Protein AF-A0A7M2QXF2-F1 (afdb_monomer_lite)

pLDDT: mean 88.02, std 16.5, range [34.94, 98.62]

Radius of gyration: 18.9 Å; chains: 1; bounding box: 34×29×78 Å

Foldseek 3Di:
DDDDPPPPPPPPQDWDKFKWFKAWDDKDKDDDDVQKIKMWTWIFTGDRFTFIKTKIKIKGWPAADPVDRLQTKIKIWTKIWTPGPPPPPDHIFIWTKIWIRHNSWIKIWTDGPFWIKIWTDDPNTIMIMITGGDD

Structure (mmCIF, N/CA/C/O backbone):
data_AF-A0A7M2QXF2-F1
#
_entry.id   AF-A0A7M2QXF2-F1
#
loop_
_atom_site.group_PDB
_atom_site.id
_atom_site.type_symbol
_atom_site.label_atom_id
_at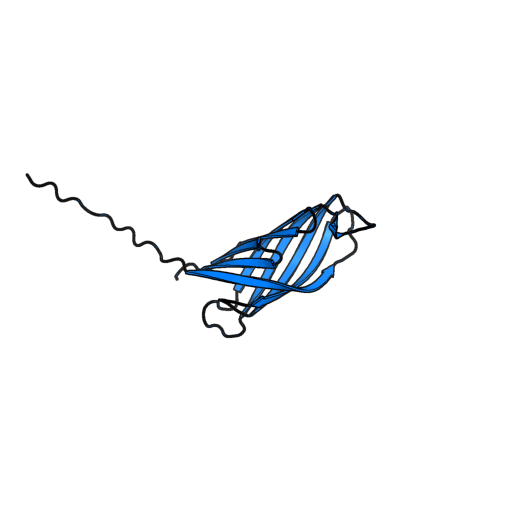om_site.label_alt_id
_atom_site.label_comp_id
_atom_site.label_asym_id
_atom_site.label_entity_id
_atom_site.label_seq_id
_atom_site.pdbx_PDB_ins_code
_atom_site.Cartn_x
_atom_site.Cartn_y
_atom_site.Cartn_z
_atom_site.occupancy
_atom_site.B_iso_or_equiv
_atom_site.auth_seq_id
_atom_site.auth_comp_id
_atom_site.auth_asym_id
_atom_site.auth_atom_id
_atom_site.pdbx_PDB_model_num
ATOM 1 N N . MET A 1 1 ? 14.258 2.719 59.618 1.00 39.69 1 MET A N 1
ATOM 2 C CA . MET A 1 1 ? 14.342 3.538 58.393 1.00 39.69 1 MET A CA 1
ATOM 3 C C . MET A 1 1 ? 13.823 2.675 57.256 1.00 39.69 1 MET A C 1
ATOM 5 O O . MET A 1 1 ? 14.534 1.790 56.808 1.00 39.69 1 MET A O 1
ATOM 9 N N . VAL A 1 2 ? 12.540 2.811 56.924 1.00 35.19 2 VAL A N 1
ATOM 10 C CA . VAL A 1 2 ? 11.896 2.021 55.864 1.00 35.19 2 VAL A CA 1
ATOM 11 C C . VAL A 1 2 ? 12.030 2.833 54.583 1.00 35.19 2 VAL A C 1
ATOM 13 O O . VAL A 1 2 ? 11.535 3.957 54.531 1.00 35.19 2 VAL A O 1
ATOM 16 N N . LEU A 1 3 ? 12.759 2.310 53.596 1.00 34.94 3 LEU A N 1
ATOM 17 C CA . LEU A 1 3 ? 12.773 2.888 52.256 1.00 34.94 3 LEU A CA 1
ATOM 18 C C . LEU A 1 3 ? 11.418 2.601 51.609 1.00 34.94 3 LEU A C 1
ATOM 20 O O . LEU A 1 3 ? 11.107 1.458 51.280 1.00 34.94 3 LEU A O 1
ATOM 24 N N . THR A 1 4 ? 10.616 3.643 51.434 1.00 37.91 4 THR A N 1
ATOM 25 C CA . THR A 1 4 ? 9.433 3.601 50.580 1.00 37.91 4 THR A CA 1
ATOM 26 C C . THR A 1 4 ? 9.908 3.542 49.131 1.00 37.91 4 THR A C 1
ATOM 28 O O . THR A 1 4 ? 10.521 4.488 48.636 1.00 37.91 4 THR A O 1
ATOM 31 N N . LEU A 1 5 ? 9.657 2.420 48.459 1.00 38.12 5 LEU A N 1
ATOM 32 C CA . LEU A 1 5 ? 9.869 2.277 47.023 1.00 38.12 5 LEU A CA 1
ATOM 33 C C . LEU A 1 5 ? 8.790 3.117 46.318 1.00 38.12 5 LEU A C 1
ATOM 35 O O . LEU A 1 5 ? 7.618 2.745 46.313 1.00 38.12 5 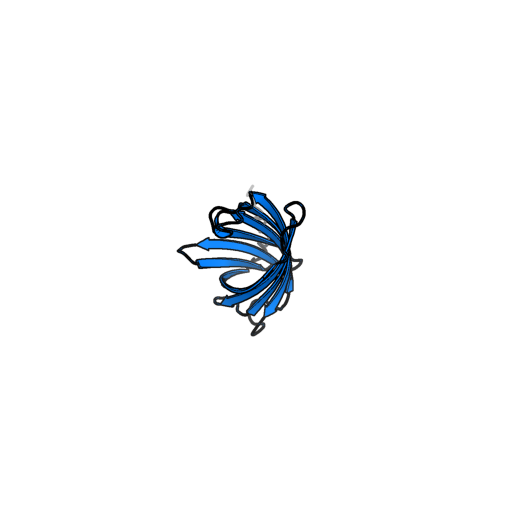LEU A O 1
ATOM 39 N N . GLN A 1 6 ? 9.156 4.280 45.778 1.00 44.31 6 GLN A N 1
ATOM 40 C CA . GLN A 1 6 ? 8.283 5.023 44.870 1.00 44.31 6 GLN A CA 1
ATOM 41 C C . GLN A 1 6 ? 8.227 4.259 43.547 1.00 44.31 6 GLN A C 1
ATOM 43 O O . GLN A 1 6 ? 9.160 4.306 42.747 1.00 44.31 6 GLN A O 1
ATOM 48 N N . ILE A 1 7 ? 7.140 3.520 43.336 1.00 44.75 7 ILE A N 1
ATOM 49 C CA . ILE A 1 7 ? 6.810 2.953 42.032 1.00 44.75 7 ILE A CA 1
ATOM 50 C C . ILE A 1 7 ? 6.353 4.128 41.160 1.00 44.75 7 ILE A C 1
ATOM 52 O O . ILE A 1 7 ? 5.232 4.611 41.290 1.00 44.75 7 ILE A O 1
ATOM 56 N N . LEU A 1 8 ? 7.248 4.624 40.305 1.00 42.62 8 LEU A N 1
ATOM 57 C CA . LEU A 1 8 ? 6.885 5.446 39.154 1.00 42.62 8 LEU A CA 1
ATOM 58 C C . LEU A 1 8 ? 6.180 4.536 38.142 1.00 42.62 8 LEU A C 1
ATOM 60 O O . LEU A 1 8 ? 6.836 3.899 37.321 1.00 42.62 8 LEU A O 1
ATOM 64 N N . THR A 1 9 ? 4.853 4.454 38.193 1.00 41.75 9 THR A N 1
ATOM 65 C CA . THR A 1 9 ? 4.086 3.974 37.042 1.00 41.75 9 THR A CA 1
ATOM 66 C C . THR A 1 9 ? 4.058 5.104 36.021 1.00 41.75 9 THR A C 1
ATOM 68 O O . THR A 1 9 ? 3.291 6.056 36.156 1.00 41.75 9 THR A O 1
ATOM 71 N N . LYS A 1 10 ? 4.935 5.027 35.016 1.00 46.16 10 LYS A N 1
ATOM 72 C CA . LYS A 1 10 ? 4.632 5.625 33.715 1.00 46.16 10 LYS A CA 1
ATOM 73 C C . LYS A 1 10 ? 3.303 5.004 33.288 1.00 46.16 10 LYS A C 1
ATOM 75 O O . LYS A 1 10 ? 3.207 3.783 33.237 1.00 46.16 10 LYS A O 1
ATOM 80 N N . GLU A 1 11 ? 2.280 5.821 33.096 1.00 47.56 11 GLU A N 1
ATOM 81 C CA . GLU A 1 11 ? 1.078 5.388 32.394 1.00 47.56 11 GLU A CA 1
ATOM 82 C C . GLU A 1 11 ? 1.539 4.951 31.000 1.00 47.56 11 GLU A C 1
ATOM 84 O O . GLU A 1 11 ? 1.948 5.780 30.188 1.00 47.56 11 GLU A O 1
ATOM 89 N N . ASP A 1 12 ? 1.601 3.640 30.768 1.00 48.81 12 ASP A N 1
ATOM 90 C CA . ASP A 1 12 ? 1.749 3.102 29.424 1.00 48.81 12 ASP A CA 1
ATOM 91 C C . ASP A 1 12 ? 0.513 3.566 28.645 1.00 48.81 12 ASP A C 1
ATOM 93 O O . ASP A 1 12 ? -0.608 3.127 28.918 1.00 48.81 12 ASP A O 1
ATOM 97 N N . GLU A 1 13 ? 0.698 4.507 27.718 1.00 54.53 13 GLU A N 1
ATOM 98 C CA . GLU A 1 13 ? -0.305 4.826 26.705 1.00 54.53 13 GLU A CA 1
ATOM 99 C C . GLU A 1 13 ? -0.666 3.510 26.004 1.00 54.53 13 GLU A C 1
ATOM 101 O O . GLU A 1 13 ? 0.132 2.963 25.247 1.00 54.53 13 GLU A O 1
ATOM 106 N N . LEU A 1 14 ? -1.840 2.955 26.314 1.00 56.75 14 LEU A N 1
ATOM 107 C CA . LEU A 1 14 ? -2.319 1.688 25.760 1.00 56.75 14 LEU A CA 1
ATOM 108 C C . LEU A 1 14 ? -2.468 1.800 24.236 1.00 56.75 14 LEU A C 1
ATOM 110 O O . LEU A 1 14 ? -3.522 2.192 23.748 1.00 56.75 14 LEU A O 1
ATOM 114 N N . THR A 1 15 ? -1.444 1.458 23.462 1.00 71.69 15 THR A N 1
ATOM 115 C CA . THR A 1 15 ? -1.563 1.402 22.004 1.00 71.69 15 THR A CA 1
ATOM 116 C C . THR A 1 15 ? -2.437 0.216 21.608 1.00 71.69 15 THR A C 1
ATOM 118 O O . THR A 1 15 ? -2.204 -0.927 22.006 1.00 71.69 15 THR A O 1
ATOM 121 N N . MET A 1 16 ? -3.486 0.484 20.830 1.00 86.94 16 MET A N 1
ATOM 122 C CA . MET A 1 16 ? -4.303 -0.571 20.235 1.00 86.94 16 MET A CA 1
ATOM 123 C C . MET A 1 16 ? -3.631 -1.017 18.939 1.00 86.94 16 MET A C 1
ATOM 125 O O . MET A 1 16 ? -3.444 -0.204 18.033 1.00 86.94 16 MET A O 1
ATOM 129 N N . VAL A 1 17 ? -3.275 -2.298 18.863 1.00 92.25 17 VAL A N 1
ATOM 130 C CA . VAL A 1 17 ? -2.714 -2.924 17.661 1.00 92.25 17 VAL A CA 1
ATOM 131 C C . VAL A 1 17 ? -3.825 -3.694 16.964 1.00 92.25 17 VAL A C 1
ATOM 133 O O . VAL A 1 17 ? -4.432 -4.566 17.580 1.00 92.25 17 VAL A O 1
ATOM 136 N N . LEU A 1 18 ? -4.091 -3.354 15.705 1.00 94.38 18 LEU A N 1
ATOM 137 C CA . LEU A 1 18 ? -5.130 -3.968 14.881 1.00 94.38 18 LEU A CA 1
ATOM 138 C C . LEU A 1 18 ? -4.504 -4.633 13.660 1.00 94.38 18 LEU A C 1
ATOM 140 O O . LEU A 1 18 ? -3.673 -4.014 12.999 1.00 94.38 18 LEU A O 1
ATOM 144 N N . LYS A 1 19 ? -4.915 -5.860 13.345 1.00 95.81 19 LYS A N 1
ATOM 145 C CA . LYS A 1 19 ? -4.417 -6.685 12.238 1.00 95.81 19 LYS A CA 1
ATOM 146 C C . LYS A 1 19 ? -5.543 -6.999 11.256 1.00 95.81 19 LYS A C 1
ATOM 148 O O . LYS A 1 19 ? -6.655 -7.352 11.651 1.00 95.81 19 LYS A O 1
ATOM 153 N N . SER A 1 20 ? -5.288 -6.870 9.961 1.00 96.88 20 SER A N 1
ATOM 154 C CA . SER A 1 20 ? -6.265 -7.184 8.910 1.00 96.88 20 SER A CA 1
ATOM 155 C C . SER A 1 20 ? -5.577 -7.659 7.633 1.00 96.88 20 SER A C 1
ATOM 157 O O . SER A 1 20 ? -4.383 -7.427 7.436 1.00 96.88 20 SER A O 1
ATOM 159 N N . ASP A 1 21 ? -6.325 -8.347 6.779 1.00 97.62 21 ASP A N 1
ATOM 160 C CA . ASP A 1 21 ? -5.870 -8.749 5.451 1.00 97.62 21 ASP A CA 1
ATOM 161 C C . ASP A 1 21 ? -5.900 -7.521 4.524 1.00 97.62 21 ASP A C 1
ATOM 163 O O . ASP A 1 21 ? -6.854 -6.746 4.564 1.00 97.62 21 ASP A O 1
ATOM 167 N N . LEU A 1 22 ? -4.871 -7.347 3.689 1.00 97.50 22 LEU A N 1
ATOM 168 C CA . LEU A 1 22 ? -4.769 -6.296 2.674 1.00 97.50 22 LEU A CA 1
ATOM 169 C C . LEU A 1 22 ? -4.811 -6.935 1.283 1.00 97.50 22 LEU A C 1
ATOM 171 O O . LEU A 1 22 ? -3.887 -7.652 0.893 1.00 97.50 22 LEU A O 1
ATOM 175 N N . ASN A 1 23 ? -5.862 -6.659 0.515 1.00 96.62 23 ASN A N 1
ATOM 176 C CA . ASN A 1 23 ? -6.067 -7.261 -0.801 1.00 96.62 23 ASN A CA 1
ATOM 177 C C . ASN A 1 23 ? -6.067 -6.186 -1.885 1.00 96.62 23 ASN A C 1
ATOM 179 O O . ASN A 1 23 ? -6.842 -5.238 -1.816 1.00 96.62 23 ASN A O 1
ATOM 183 N N . LEU A 1 24 ? -5.223 -6.339 -2.906 1.00 95.69 24 LEU A N 1
ATOM 184 C CA . LEU A 1 24 ? -5.193 -5.426 -4.049 1.00 95.69 24 LEU A CA 1
ATOM 185 C C . LEU A 1 24 ? -6.467 -5.595 -4.888 1.00 95.69 24 LEU A C 1
ATOM 187 O O . LEU A 1 24 ? -6.738 -6.684 -5.392 1.00 95.69 24 LEU A O 1
ATOM 191 N N . LEU A 1 25 ? -7.222 -4.512 -5.055 1.00 97.31 25 LEU A N 1
ATOM 192 C CA . LEU A 1 25 ? -8.427 -4.468 -5.883 1.00 97.31 25 LEU A CA 1
ATOM 193 C C . LEU A 1 25 ? -8.124 -3.924 -7.273 1.00 97.31 25 LEU A C 1
ATOM 195 O O . LEU A 1 25 ? -8.564 -4.483 -8.276 1.00 97.31 25 LEU A O 1
ATOM 199 N N . ASN A 1 26 ? -7.376 -2.824 -7.322 1.00 97.56 26 ASN A N 1
ATOM 200 C CA . ASN A 1 26 ? -7.060 -2.129 -8.557 1.00 97.56 26 ASN A CA 1
ATOM 201 C C . ASN A 1 26 ? -5.633 -1.584 -8.524 1.00 97.56 26 ASN A C 1
ATOM 203 O O . ASN A 1 26 ? -5.162 -1.115 -7.489 1.00 97.56 26 ASN A O 1
ATOM 207 N N . TRP A 1 27 ? -4.970 -1.623 -9.677 1.00 96.69 27 TRP A N 1
ATOM 208 C CA . TRP A 1 27 ? -3.630 -1.089 -9.887 1.00 96.69 27 TRP A CA 1
ATOM 209 C C . TRP A 1 27 ? -3.566 -0.414 -11.249 1.00 96.69 27 TRP A C 1
ATOM 211 O O . TRP A 1 27 ? -3.919 -1.004 -12.270 1.00 96.69 27 TRP A O 1
ATOM 221 N N . THR A 1 28 ? -3.104 0.828 -11.274 1.00 97.44 28 THR A N 1
ATOM 222 C CA . THR A 1 28 ? -2.789 1.544 -12.510 1.00 97.44 28 THR A CA 1
ATOM 223 C C . THR A 1 28 ? -1.414 2.156 -12.364 1.00 97.44 28 THR A C 1
ATOM 225 O O . THR A 1 28 ? -1.155 2.856 -11.393 1.00 97.44 28 THR A O 1
ATOM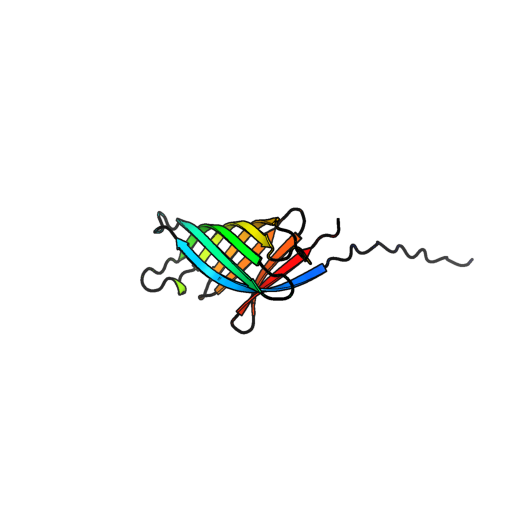 228 N N . GLU A 1 29 ? -0.542 1.914 -13.333 1.00 96.00 29 GLU A N 1
ATOM 229 C CA . GLU A 1 29 ? 0.839 2.381 -13.314 1.00 96.00 29 GLU A CA 1
ATOM 230 C C . GLU A 1 29 ? 1.224 2.940 -14.682 1.00 96.00 29 GLU A C 1
ATOM 232 O O . GLU A 1 29 ? 0.807 2.434 -15.726 1.00 96.00 29 GLU A O 1
ATOM 237 N N . THR A 1 30 ? 2.006 4.014 -14.679 1.00 95.94 30 THR A N 1
ATOM 238 C CA . THR A 1 30 ? 2.605 4.575 -15.889 1.00 95.94 30 THR A CA 1
ATOM 239 C C . THR A 1 30 ? 3.831 3.774 -16.309 1.00 95.94 30 THR A C 1
ATOM 241 O O . THR A 1 30 ? 4.633 3.406 -15.456 1.00 95.94 30 THR A O 1
ATOM 244 N N . GLU A 1 31 ? 4.076 3.652 -17.612 1.00 91.50 31 GLU A N 1
ATOM 245 C CA . GLU A 1 31 ? 5.353 3.139 -18.127 1.00 91.50 31 GLU A CA 1
ATOM 246 C C . GLU A 1 31 ? 6.563 3.839 -17.468 1.00 91.50 31 GLU A C 1
ATOM 248 O O . GLU A 1 31 ? 6.606 5.078 -17.448 1.00 91.50 31 GLU A O 1
ATOM 253 N N . PRO A 1 32 ? 7.558 3.093 -16.949 1.00 91.56 32 PRO A N 1
ATOM 254 C CA . PRO A 1 32 ? 8.704 3.698 -16.285 1.00 91.56 32 PRO A CA 1
ATOM 255 C C . PRO A 1 32 ? 9.544 4.580 -17.221 1.00 91.56 32 PRO A C 1
ATOM 257 O O . PRO A 1 32 ? 10.028 4.139 -18.267 1.00 91.56 32 PRO A O 1
ATOM 260 N N . VAL A 1 33 ? 9.822 5.815 -16.796 1.00 93.75 33 VAL A N 1
ATOM 261 C CA . VAL A 1 33 ? 10.739 6.752 -17.464 1.00 93.75 33 VAL A CA 1
ATOM 262 C C . VAL A 1 33 ? 11.948 6.963 -16.561 1.00 93.75 33 VAL A C 1
ATOM 264 O O . VAL A 1 33 ? 11.812 7.395 -15.422 1.00 93.75 33 VAL A O 1
ATOM 267 N N . HIS A 1 34 ? 13.148 6.633 -17.049 1.00 92.69 34 HIS A N 1
ATOM 268 C CA . HIS A 1 34 ? 14.376 6.622 -16.234 1.00 92.69 34 HIS A CA 1
ATOM 269 C C . HIS A 1 34 ? 14.245 5.780 -14.950 1.00 92.69 34 HIS A C 1
ATOM 271 O O . HIS A 1 34 ? 14.699 6.185 -13.883 1.00 92.69 34 HIS A O 1
ATOM 277 N N . SER A 1 35 ? 13.608 4.609 -15.068 1.00 93.94 35 SER A N 1
ATOM 278 C CA . SER A 1 35 ? 13.311 3.692 -13.956 1.00 93.94 35 SER A CA 1
ATOM 279 C C . SER A 1 35 ? 12.363 4.251 -12.892 1.00 93.94 35 SER A C 1
ATOM 281 O O . SER A 1 35 ? 12.262 3.678 -11.810 1.00 93.94 35 SER A O 1
ATOM 283 N N . ILE A 1 36 ? 11.657 5.345 -13.183 1.00 96.44 36 ILE A N 1
ATOM 284 C CA . ILE A 1 36 ? 10.666 5.938 -12.287 1.00 96.44 36 ILE A CA 1
ATOM 285 C C . ILE A 1 36 ? 9.278 5.796 -12.907 1.00 96.44 36 ILE A C 1
ATOM 287 O O . ILE A 1 36 ? 9.083 6.157 -14.067 1.00 96.44 36 ILE A O 1
ATOM 291 N N . ALA A 1 37 ? 8.318 5.316 -12.123 1.00 96.88 37 ALA A N 1
ATOM 292 C CA . ALA A 1 37 ? 6.909 5.228 -12.492 1.00 96.88 37 ALA A CA 1
ATOM 293 C C . ALA A 1 37 ? 6.023 5.931 -11.457 1.00 96.88 37 ALA A C 1
ATOM 295 O O . ALA A 1 37 ? 6.429 6.167 -10.316 1.00 96.88 37 ALA A O 1
ATOM 296 N N . GLN A 1 38 ? 4.809 6.275 -11.871 1.00 98.25 38 GLN A N 1
ATOM 297 C CA . GLN A 1 38 ? 3.728 6.702 -10.993 1.00 98.25 38 GLN A CA 1
ATOM 298 C C . GLN A 1 38 ? 2.664 5.614 -10.977 1.00 98.25 38 GLN A C 1
ATOM 300 O O . GLN A 1 38 ? 2.337 5.071 -12.033 1.00 98.25 38 GLN A O 1
ATOM 305 N N . ALA A 1 39 ? 2.111 5.324 -9.805 1.00 97.94 39 ALA A N 1
ATOM 306 C CA . ALA A 1 39 ? 1.048 4.343 -9.668 1.00 97.94 39 ALA A CA 1
ATOM 307 C C . ALA A 1 39 ? -0.067 4.822 -8.745 1.00 97.94 39 ALA A C 1
ATOM 309 O O . ALA A 1 39 ? 0.165 5.573 -7.798 1.00 97.94 39 ALA A O 1
ATOM 310 N N . THR A 1 40 ? -1.271 4.336 -9.010 1.00 98.38 40 THR A N 1
ATOM 311 C CA . THR A 1 40 ? -2.417 4.415 -8.111 1.00 98.38 40 THR A CA 1
ATOM 312 C C . THR A 1 40 ? -2.877 3.009 -7.774 1.00 98.38 40 THR A C 1
ATOM 314 O O . THR A 1 40 ? -2.967 2.163 -8.669 1.00 98.38 40 THR A O 1
ATOM 317 N N . ALA A 1 41 ? -3.207 2.772 -6.511 1.00 98.12 41 ALA A N 1
ATOM 318 C CA . ALA A 1 41 ? -3.681 1.482 -6.043 1.00 98.12 41 ALA A CA 1
ATOM 319 C C . ALA A 1 41 ? -4.906 1.641 -5.143 1.00 98.12 41 ALA A C 1
ATOM 321 O O . ALA A 1 41 ? -5.011 2.606 -4.388 1.00 98.12 41 ALA A O 1
ATOM 322 N N . GLU A 1 42 ? -5.809 0.672 -5.215 1.00 98.44 42 GLU A N 1
ATOM 323 C CA . GLU A 1 42 ? -6.910 0.523 -4.268 1.00 98.44 42 GLU A CA 1
ATOM 324 C C . GLU A 1 42 ? -6.804 -0.851 -3.622 1.00 98.44 42 GLU A C 1
ATOM 326 O O . GLU A 1 42 ? -6.670 -1.862 -4.321 1.00 98.44 42 GLU A O 1
ATOM 331 N N . TYR A 1 43 ? -6.887 -0.889 -2.296 1.0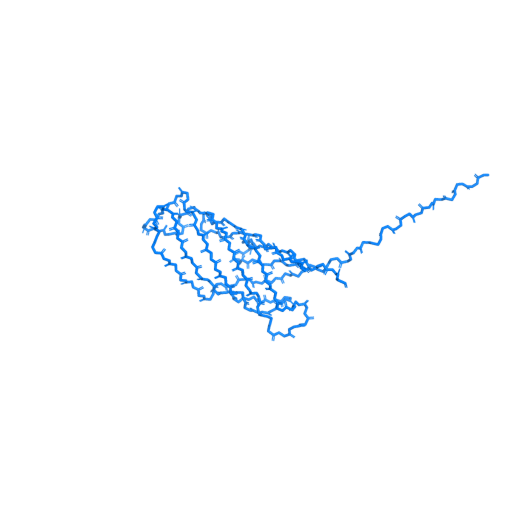0 98.06 43 TYR A N 1
ATOM 332 C CA . TYR A 1 43 ? -6.857 -2.126 -1.526 1.00 98.06 43 TYR A CA 1
ATOM 333 C C . TYR A 1 43 ? -8.109 -2.263 -0.663 1.00 98.06 43 TYR A C 1
ATOM 335 O O . TYR A 1 43 ? -8.497 -1.293 -0.011 1.00 98.06 43 TYR A O 1
ATOM 343 N N . SER A 1 44 ? -8.699 -3.461 -0.590 1.00 98.12 44 SER A N 1
ATOM 344 C CA . SER A 1 44 ? -9.620 -3.783 0.502 1.00 98.12 44 SER A CA 1
ATOM 345 C C . SER A 1 44 ? -8.824 -4.163 1.739 1.00 98.12 44 SER A C 1
ATOM 347 O O . SER A 1 44 ? -7.804 -4.853 1.655 1.00 98.12 44 SER A O 1
ATOM 349 N N . ILE A 1 45 ? -9.302 -3.700 2.889 1.00 97.38 45 ILE A N 1
ATOM 350 C CA . ILE A 1 45 ? -8.825 -4.128 4.195 1.00 97.38 45 ILE A CA 1
ATOM 351 C C . ILE A 1 45 ? -9.964 -4.851 4.896 1.00 97.38 45 ILE A C 1
ATOM 353 O O . ILE A 1 45 ? -11.054 -4.289 5.032 1.00 97.38 45 ILE A O 1
ATOM 357 N N . GLU A 1 46 ? -9.709 -6.087 5.320 1.00 95.94 46 GLU A N 1
ATOM 358 C CA . GLU A 1 46 ? -10.718 -6.975 5.899 1.00 95.94 46 GLU A CA 1
ATOM 359 C C . GLU A 1 46 ? -10.178 -7.683 7.145 1.00 95.94 46 GLU A C 1
ATOM 361 O O . GLU A 1 46 ? -9.158 -8.374 7.099 1.00 95.94 46 GLU A O 1
ATOM 366 N N . GLY A 1 47 ? -10.863 -7.528 8.278 1.00 94.81 47 GLY A N 1
ATOM 367 C CA . GLY A 1 47 ? -10.433 -8.114 9.546 1.00 94.81 47 GLY A CA 1
ATOM 368 C C . GLY A 1 47 ? -10.883 -7.301 10.752 1.00 94.81 47 GLY A C 1
ATOM 369 O O . GLY A 1 47 ? -12.052 -6.924 10.866 1.00 94.81 47 GLY A O 1
ATOM 370 N N . GLU A 1 48 ? -9.955 -7.054 11.679 1.00 94.69 48 GLU A N 1
ATOM 371 C CA . GLU A 1 48 ? -10.219 -6.256 12.878 1.00 94.69 48 GLU A CA 1
ATOM 372 C C . GLU A 1 48 ? -10.635 -4.820 12.532 1.00 94.69 48 GLU A C 1
ATOM 374 O O . GLU A 1 48 ? -11.505 -4.264 13.197 1.00 94.69 48 GLU A O 1
ATOM 379 N N . PHE A 1 49 ? -10.099 -4.242 11.453 1.00 94.25 49 PHE A N 1
ATOM 380 C CA . PHE A 1 49 ? -10.599 -3.002 10.865 1.00 94.25 49 PHE A CA 1
ATOM 381 C C . PHE A 1 49 ? -10.903 -3.209 9.382 1.00 94.25 49 PHE A C 1
ATOM 383 O O . PHE A 1 49 ? -10.312 -4.062 8.729 1.00 94.25 49 PHE A O 1
ATOM 390 N N . ASN A 1 50 ? -11.886 -2.469 8.869 1.00 95.69 50 ASN A N 1
ATOM 391 C CA . ASN A 1 50 ? -12.434 -2.714 7.539 1.00 95.69 50 ASN A CA 1
ATOM 392 C C . ASN A 1 50 ? -12.577 -1.401 6.771 1.00 95.69 50 ASN A C 1
ATOM 394 O O . ASN A 1 50 ? -13.031 -0.397 7.329 1.00 95.69 50 ASN A O 1
ATOM 398 N N . GLY A 1 51 ? -12.208 -1.402 5.494 1.00 97.00 51 GLY A N 1
ATOM 399 C CA . GLY A 1 51 ? -12.245 -0.202 4.666 1.00 97.00 51 GLY A CA 1
ATOM 400 C C . GLY A 1 51 ? -11.504 -0.352 3.349 1.00 97.00 51 GLY A C 1
ATOM 401 O O . GLY A 1 51 ? -11.080 -1.449 2.986 1.00 97.00 51 GLY A O 1
ATOM 402 N N . ILE A 1 52 ? -11.347 0.768 2.651 1.00 98.19 52 ILE A N 1
ATOM 403 C CA . ILE A 1 52 ? -10.579 0.857 1.409 1.00 98.19 52 ILE A CA 1
ATOM 404 C C . ILE A 1 52 ? -9.365 1.750 1.639 1.00 98.19 52 ILE A C 1
ATOM 406 O O . ILE A 1 52 ? -9.484 2.830 2.216 1.00 98.19 52 ILE A O 1
ATOM 410 N N . LEU A 1 53 ? -8.192 1.307 1.197 1.00 98.06 53 LEU A N 1
ATOM 411 C CA . LEU A 1 53 ? -6.981 2.121 1.175 1.00 98.06 53 LEU A CA 1
ATOM 412 C C . LEU A 1 53 ? -6.730 2.601 -0.255 1.00 98.06 53 LEU A C 1
ATOM 414 O O . LEU A 1 53 ? -6.446 1.796 -1.140 1.00 98.06 53 LEU A O 1
ATOM 418 N N . HIS A 1 54 ? -6.844 3.910 -0.458 1.00 98.44 54 HIS A N 1
ATOM 419 C CA . HIS A 1 54 ? -6.612 4.581 -1.734 1.00 98.44 54 HIS A CA 1
ATOM 420 C C . HIS A 1 54 ? -5.208 5.174 -1.751 1.00 98.44 54 HIS A C 1
ATOM 422 O O . HIS A 1 54 ? -4.921 6.077 -0.965 1.00 98.44 54 HIS A O 1
ATOM 428 N N . SER A 1 55 ? -4.343 4.717 -2.647 1.00 98.44 55 SER A N 1
ATOM 429 C CA . SER A 1 55 ? -2.912 5.017 -2.599 1.00 98.44 55 SER A CA 1
ATOM 430 C C . SER A 1 55 ? -2.385 5.612 -3.895 1.00 98.44 55 SER A C 1
ATOM 432 O O . SER A 1 55 ? -2.791 5.223 -4.987 1.00 98.44 55 SER A O 1
ATOM 434 N N . ASN A 1 56 ? -1.445 6.551 -3.767 1.00 98.62 56 ASN A N 1
ATOM 435 C CA . ASN A 1 56 ? -0.709 7.147 -4.879 1.00 98.62 56 ASN A CA 1
ATOM 436 C C . ASN A 1 56 ? 0.792 7.049 -4.600 1.00 98.62 56 ASN A C 1
ATOM 438 O O . ASN A 1 56 ? 1.261 7.543 -3.571 1.00 98.62 56 ASN A O 1
ATOM 442 N N . TYR A 1 57 ? 1.541 6.461 -5.528 1.00 98.38 57 TYR A N 1
ATOM 443 C CA . TYR A 1 57 ? 2.951 6.127 -5.364 1.00 98.38 57 TYR A CA 1
ATOM 444 C C . TYR A 1 57 ? 3.826 6.734 -6.456 1.00 98.38 57 TYR A C 1
ATOM 446 O O . TYR A 1 57 ? 3.474 6.737 -7.634 1.00 98.38 57 TYR A O 1
ATOM 454 N N . THR A 1 58 ? 5.028 7.148 -6.061 1.00 98.38 58 THR A N 1
ATOM 455 C CA . THR A 1 58 ? 6.192 7.231 -6.944 1.00 98.38 58 THR A CA 1
ATOM 456 C C . THR A 1 58 ? 7.065 6.005 -6.699 1.00 98.38 58 THR A C 1
ATOM 458 O O . THR A 1 58 ? 7.497 5.767 -5.569 1.00 98.38 58 THR A O 1
ATOM 461 N N . ILE A 1 59 ? 7.336 5.246 -7.758 1.00 98.00 59 ILE A N 1
ATOM 462 C CA . ILE A 1 59 ? 8.085 3.988 -7.721 1.00 98.00 59 ILE A CA 1
ATOM 463 C C . ILE A 1 59 ? 9.432 4.198 -8.402 1.00 98.00 59 ILE A C 1
ATOM 465 O O . ILE A 1 59 ? 9.488 4.738 -9.505 1.00 98.00 59 ILE A O 1
ATOM 469 N N . PHE A 1 60 ? 10.511 3.753 -7.766 1.00 97.62 60 PHE A N 1
ATOM 470 C CA . PHE A 1 60 ? 11.845 3.679 -8.349 1.00 97.62 60 PHE A CA 1
ATOM 471 C C . PHE A 1 60 ? 12.272 2.218 -8.490 1.00 97.62 60 PHE A C 1
ATOM 473 O O . PHE A 1 60 ? 12.463 1.516 -7.499 1.00 97.62 60 PHE A O 1
ATOM 480 N N . TYR A 1 61 ? 12.462 1.770 -9.726 1.00 95.75 61 TYR A N 1
ATOM 481 C CA . TYR A 1 61 ? 12.961 0.438 -10.041 1.00 95.75 61 TYR A CA 1
ATOM 482 C C . TYR A 1 61 ? 14.489 0.420 -10.012 1.00 95.75 61 TYR A C 1
ATOM 484 O O . TYR A 1 61 ? 15.144 0.968 -10.901 1.00 95.75 61 TYR A O 1
ATOM 492 N N . SER A 1 62 ? 15.072 -0.254 -9.021 1.00 94.25 62 SER A N 1
ATOM 493 C CA . SER A 1 62 ? 16.509 -0.548 -9.041 1.00 94.25 62 SER A CA 1
ATOM 494 C C . SER A 1 62 ? 16.835 -1.604 -10.097 1.00 94.25 62 SER A C 1
ATOM 496 O O . SER A 1 62 ? 17.879 -1.530 -10.739 1.00 94.25 62 SER A O 1
ATOM 498 N N . GLU A 1 63 ? 15.915 -2.548 -10.311 1.00 91.50 63 GLU A N 1
ATOM 499 C CA . GLU A 1 63 ? 15.997 -3.575 -11.346 1.00 91.50 63 GLU A CA 1
ATOM 500 C C . GLU A 1 63 ? 14.614 -3.751 -11.977 1.00 91.50 63 GLU A C 1
ATOM 502 O O . GLU A 1 63 ? 13.688 -4.223 -11.322 1.00 91.50 63 GLU A O 1
ATOM 507 N N . TYR A 1 64 ? 14.456 -3.350 -13.241 1.00 86.81 64 TYR A N 1
ATOM 508 C CA . TYR A 1 64 ? 13.184 -3.466 -13.955 1.00 86.81 64 TYR A CA 1
ATOM 509 C C . TYR A 1 64 ? 13.221 -4.626 -14.946 1.00 86.81 64 TYR A C 1
ATOM 511 O O . TYR A 1 64 ? 14.017 -4.621 -15.890 1.00 86.81 64 TYR A O 1
ATOM 519 N N . ASN A 1 65 ? 12.338 -5.603 -14.751 1.00 85.75 65 ASN A N 1
ATOM 520 C CA . ASN A 1 65 ? 12.183 -6.730 -15.655 1.00 85.75 65 ASN A CA 1
ATOM 521 C C . ASN A 1 65 ? 10.942 -6.532 -16.537 1.00 85.75 65 ASN A C 1
ATOM 523 O O . ASN A 1 65 ? 9.808 -6.678 -16.092 1.00 85.75 65 ASN A O 1
ATOM 527 N N . LYS A 1 66 ? 11.183 -6.211 -17.813 1.00 82.38 66 LYS A N 1
ATOM 528 C CA . LYS A 1 66 ? 10.136 -5.961 -18.819 1.00 82.38 66 LYS A CA 1
ATOM 529 C C . LYS A 1 66 ? 9.365 -7.210 -19.239 1.00 82.38 66 LYS A C 1
ATOM 531 O O . LYS A 1 66 ? 8.259 -7.087 -19.750 1.00 82.38 66 LYS A O 1
ATOM 536 N N . GLU A 1 67 ? 9.967 -8.385 -19.098 1.00 87.75 67 GLU A N 1
ATOM 537 C CA . GLU A 1 67 ? 9.340 -9.654 -19.480 1.00 87.75 67 GLU A CA 1
ATOM 538 C C . GLU A 1 67 ? 8.437 -10.184 -18.364 1.00 87.75 67 GLU A C 1
ATOM 540 O O . GLU A 1 67 ? 7.422 -10.820 -18.636 1.00 87.75 67 GLU A O 1
ATOM 545 N N . ASP A 1 68 ? 8.805 -9.911 -17.111 1.00 83.81 68 ASP A N 1
ATOM 546 C CA . ASP A 1 68 ? 8.079 -10.343 -15.923 1.00 83.81 68 ASP A CA 1
ATOM 547 C C . ASP A 1 68 ? 8.244 -9.318 -14.797 1.00 83.81 68 ASP A C 1
ATOM 549 O O . ASP A 1 68 ? 9.233 -9.327 -14.058 1.00 83.81 68 ASP A O 1
ATOM 553 N N . ILE A 1 69 ? 7.248 -8.442 -14.650 1.00 81.19 69 ILE A N 1
ATOM 554 C CA . ILE A 1 69 ? 7.281 -7.351 -13.671 1.00 81.19 69 ILE A CA 1
ATOM 555 C C . ILE A 1 69 ? 7.419 -7.857 -12.230 1.00 81.19 69 ILE A C 1
ATOM 557 O O . ILE A 1 69 ? 8.010 -7.159 -11.408 1.00 81.19 69 ILE A O 1
ATOM 561 N N . HIS A 1 70 ? 6.971 -9.082 -11.925 1.00 83.31 70 HIS A N 1
ATOM 562 C CA . HIS A 1 70 ? 7.061 -9.656 -10.581 1.00 83.31 70 HIS A CA 1
ATOM 563 C C . HIS A 1 70 ? 8.495 -10.016 -10.181 1.00 83.31 70 HIS A C 1
ATOM 565 O O . HIS A 1 70 ? 8.778 -10.193 -8.999 1.00 83.31 70 HIS A O 1
ATOM 571 N N . LYS A 1 71 ? 9.413 -10.082 -11.152 1.00 87.81 71 LYS A N 1
ATOM 572 C CA . LYS A 1 71 ? 10.853 -10.246 -10.920 1.00 87.81 71 LYS A CA 1
ATOM 573 C C . LYS A 1 71 ? 11.599 -8.918 -10.805 1.00 87.81 71 LYS A C 1
ATOM 575 O O . LYS A 1 71 ? 12.823 -8.924 -10.718 1.00 87.81 71 LYS A O 1
ATOM 580 N N . SER A 1 72 ? 10.891 -7.792 -10.849 1.00 91.25 72 SER A N 1
ATOM 581 C CA . SER A 1 72 ? 11.501 -6.483 -10.632 1.00 91.25 72 SER A CA 1
ATOM 582 C C . SER A 1 72 ? 11.789 -6.253 -9.150 1.00 91.25 72 SER A C 1
ATOM 584 O O . SER A 1 72 ? 11.105 -6.792 -8.281 1.00 91.25 72 SER A O 1
ATOM 586 N N . THR A 1 73 ? 12.772 -5.401 -8.875 1.00 95.56 73 THR A N 1
ATOM 587 C CA . THR A 1 73 ? 13.029 -4.859 -7.539 1.00 95.56 73 THR A CA 1
ATOM 588 C C . THR A 1 73 ? 12.821 -3.352 -7.574 1.00 95.56 73 THR A C 1
ATOM 590 O O . THR A 1 73 ? 13.375 -2.660 -8.438 1.00 95.56 73 THR A O 1
ATOM 593 N N . SER A 1 74 ? 12.023 -2.832 -6.647 1.00 96.88 74 SER A N 1
ATOM 594 C 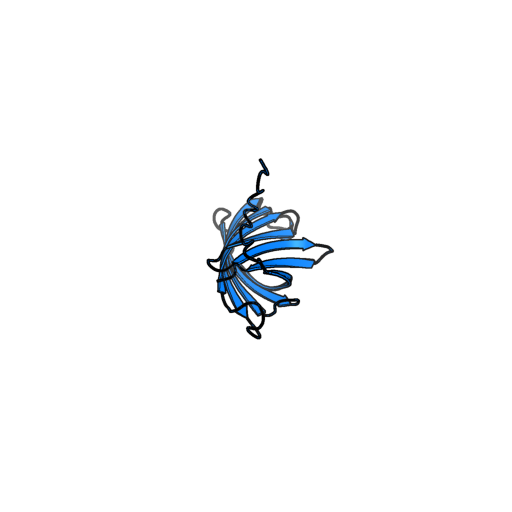CA . SER A 1 74 ? 11.737 -1.405 -6.550 1.00 96.88 74 SER A CA 1
ATOM 595 C C . SER A 1 74 ? 11.559 -0.932 -5.115 1.00 96.88 74 SER A C 1
ATOM 597 O O . SER A 1 74 ? 11.267 -1.698 -4.198 1.00 96.88 74 SER A O 1
ATOM 599 N N . THR A 1 75 ? 11.734 0.369 -4.929 1.00 98.12 75 THR A N 1
ATOM 600 C CA . THR A 1 75 ? 11.272 1.087 -3.744 1.00 98.12 75 THR A CA 1
ATOM 601 C C . THR A 1 75 ? 10.158 2.033 -4.150 1.00 98.12 75 THR A C 1
ATOM 603 O O . THR A 1 75 ? 10.102 2.497 -5.290 1.00 98.12 75 THR A O 1
ATOM 606 N N . PHE A 1 76 ? 9.258 2.334 -3.226 1.00 97.94 76 PHE A N 1
ATOM 607 C CA . PHE A 1 76 ? 8.197 3.296 -3.476 1.00 97.94 76 PHE A CA 1
ATOM 608 C C . PHE A 1 76 ? 7.960 4.177 -2.263 1.00 97.94 76 PHE A C 1
ATOM 610 O O . PHE A 1 76 ? 8.189 3.793 -1.113 1.00 97.94 76 PHE A O 1
ATOM 617 N N . ILE A 1 77 ? 7.505 5.388 -2.553 1.00 98.44 77 ILE A N 1
ATOM 618 C CA . ILE A 1 77 ? 7.041 6.357 -1.571 1.00 98.44 77 ILE A CA 1
ATOM 619 C C . ILE A 1 77 ? 5.715 6.927 -2.053 1.00 98.44 77 ILE A C 1
ATOM 621 O O . ILE A 1 77 ? 5.503 7.079 -3.257 1.00 98.44 77 ILE A O 1
ATOM 625 N N . GLY A 1 78 ? 4.825 7.259 -1.131 1.00 98.25 78 GLY A N 1
ATOM 626 C CA . GLY A 1 78 ? 3.515 7.748 -1.517 1.00 98.25 78 GLY A CA 1
ATOM 627 C C . GLY A 1 78 ? 2.670 8.253 -0.371 1.00 98.25 78 GLY A C 1
ATOM 628 O O . GLY A 1 78 ? 3.126 8.379 0.768 1.00 98.25 78 GLY A O 1
ATOM 629 N N . TYR A 1 79 ? 1.423 8.535 -0.719 1.00 98.44 79 TYR A N 1
ATOM 630 C CA . TYR A 1 79 ? 0.389 8.937 0.216 1.00 98.44 79 TYR A CA 1
ATOM 631 C C . TYR A 1 79 ? -0.841 8.068 0.013 1.00 98.44 79 TYR A C 1
ATOM 633 O O . TYR A 1 79 ? -1.253 7.819 -1.124 1.00 98.44 79 TYR A O 1
ATOM 641 N N . SER A 1 80 ? -1.435 7.668 1.129 1.00 98.00 80 SER A N 1
ATOM 642 C CA . SER A 1 80 ? -2.580 6.769 1.153 1.00 98.00 80 SER A CA 1
ATOM 643 C C . SER A 1 80 ? -3.693 7.363 2.013 1.00 98.00 80 SER A C 1
ATOM 645 O O . SER A 1 80 ? -3.432 7.929 3.076 1.00 98.00 80 SER A O 1
ATOM 647 N N . PHE A 1 81 ? -4.938 7.264 1.559 1.00 97.81 81 PHE A N 1
ATOM 648 C CA . PHE A 1 81 ? -6.128 7.621 2.322 1.00 97.81 81 PHE A CA 1
ATOM 649 C C . PHE A 1 81 ? -6.911 6.353 2.635 1.00 97.81 81 PHE A C 1
ATOM 651 O O . PHE A 1 81 ? -7.397 5.676 1.732 1.00 97.81 81 PHE A O 1
ATOM 658 N N . PHE A 1 82 ? -7.015 6.031 3.919 1.00 97.25 82 PHE A N 1
ATOM 659 C CA . PHE A 1 82 ? -7.882 4.969 4.396 1.00 97.25 82 PHE A CA 1
ATOM 660 C C . PHE A 1 82 ? -9.292 5.518 4.599 1.00 97.25 82 PHE A C 1
ATOM 662 O O . PHE A 1 82 ? -9.488 6.462 5.364 1.00 97.25 82 PHE A O 1
ATOM 669 N N . GLU A 1 83 ? -10.260 4.902 3.935 1.00 97.12 83 GLU A N 1
ATOM 670 C CA . GLU A 1 83 ? -11.684 5.158 4.073 1.00 97.12 83 GLU A CA 1
ATOM 671 C C . GLU A 1 83 ? -12.330 4.017 4.866 1.00 97.12 83 GLU A C 1
ATOM 673 O O . GLU A 1 83 ? -12.464 2.892 4.379 1.00 97.12 83 GLU A O 1
ATOM 678 N N . SER A 1 84 ? -12.716 4.304 6.110 1.00 95.38 84 SER A N 1
ATOM 679 C CA . SER A 1 84 ? -13.315 3.311 7.002 1.00 95.38 84 SER A CA 1
ATOM 680 C C . SER A 1 84 ? -14.727 2.938 6.556 1.00 95.38 84 SER A C 1
ATOM 682 O O . SER A 1 84 ? -15.541 3.806 6.238 1.00 95.38 84 SER A O 1
ATOM 684 N N . SER A 1 85 ? -15.051 1.644 6.584 1.00 92.56 85 SER A N 1
ATOM 685 C CA . SER A 1 85 ? -16.400 1.167 6.245 1.00 92.56 85 SER A CA 1
ATOM 686 C C . SER A 1 85 ? -17.421 1.389 7.361 1.00 92.56 85 SER A C 1
ATOM 688 O O . SER A 1 85 ? -18.612 1.515 7.082 1.00 92.56 85 SER A O 1
ATOM 690 N N . ASP A 1 86 ? -16.988 1.403 8.627 1.00 83.44 86 ASP A N 1
ATOM 691 C CA . ASP A 1 86 ? -17.905 1.460 9.772 1.00 83.44 86 ASP A CA 1
ATOM 692 C C . ASP A 1 86 ? -17.469 2.373 10.930 1.00 83.44 86 ASP A C 1
ATOM 694 O O . ASP A 1 86 ? -18.235 2.530 11.883 1.00 83.44 86 ASP A O 1
ATOM 698 N N . ASN A 1 87 ? -16.287 3.000 10.845 1.00 75.81 87 ASN A N 1
ATOM 699 C CA . ASN A 1 87 ? -15.710 3.900 11.855 1.00 75.81 87 ASN A CA 1
ATOM 700 C C . ASN A 1 87 ? -15.692 3.327 13.288 1.00 75.81 87 ASN A C 1
ATOM 702 O O . ASN A 1 87 ? -15.743 4.081 14.257 1.00 75.81 87 ASN A O 1
ATOM 706 N N . LYS A 1 88 ? -15.651 1.997 13.470 1.00 76.06 88 LYS A N 1
ATOM 707 C CA . LYS A 1 88 ? -15.716 1.419 14.825 1.00 76.06 88 LYS A CA 1
ATOM 708 C C . LYS A 1 88 ? -14.393 1.475 15.581 1.00 76.06 88 LYS A C 1
ATOM 710 O O . LYS A 1 88 ? -14.385 1.807 16.762 1.00 76.06 88 LYS A O 1
ATOM 715 N N . LEU A 1 89 ? -13.295 1.095 14.927 1.00 80.62 89 LEU A N 1
ATOM 716 C CA . LEU A 1 89 ? -11.967 1.004 15.559 1.00 80.62 89 LEU A CA 1
ATOM 717 C C . LEU A 1 89 ? -10.977 2.013 14.971 1.00 80.62 89 LEU A C 1
ATOM 719 O O . LEU A 1 89 ? -10.207 2.655 15.696 1.00 80.62 89 LEU A O 1
ATOM 723 N N . VAL A 1 90 ? -11.045 2.192 13.654 1.00 83.50 90 VAL A N 1
ATOM 724 C CA . VAL A 1 90 ? -10.189 3.097 12.891 1.00 83.50 90 VAL A CA 1
ATOM 725 C C . VAL A 1 90 ? -11.085 4.030 12.087 1.00 83.50 90 VAL A C 1
ATOM 727 O O . VAL A 1 90 ? -11.888 3.571 11.272 1.00 83.50 90 VAL A O 1
ATOM 730 N N . ASP A 1 91 ? -10.961 5.328 12.349 1.00 89.50 91 ASP A N 1
ATOM 731 C CA . ASP A 1 91 ? -11.574 6.383 11.542 1.00 89.50 91 ASP A CA 1
ATOM 732 C C . ASP A 1 91 ? -10.788 6.571 10.240 1.00 89.50 91 ASP A C 1
ATOM 734 O O . ASP A 1 91 ? -9.613 6.203 10.150 1.00 89.50 91 ASP A O 1
ATOM 738 N N . SER A 1 92 ? -11.408 7.189 9.236 1.00 92.88 92 SER A N 1
ATOM 739 C CA . SER A 1 92 ? -10.711 7.520 7.991 1.00 92.88 92 SER A CA 1
ATOM 740 C C . SER A 1 92 ? -9.488 8.409 8.242 1.00 92.88 92 SER A C 1
ATOM 742 O O . SER A 1 92 ? -9.555 9.390 8.990 1.00 92.88 92 SER A O 1
ATOM 744 N N . MET A 1 93 ? -8.355 8.085 7.614 1.00 94.12 93 MET A N 1
ATOM 745 C CA . MET A 1 93 ? -7.081 8.734 7.928 1.00 94.12 93 MET A CA 1
ATOM 746 C C . MET A 1 93 ? -6.090 8.741 6.763 1.00 94.12 93 MET A C 1
ATOM 748 O O . MET A 1 93 ? -6.116 7.880 5.888 1.00 94.12 93 MET A O 1
ATOM 752 N N . PHE A 1 94 ? -5.200 9.734 6.769 1.00 96.94 94 PHE A N 1
ATOM 753 C CA . PHE A 1 94 ? -4.136 9.883 5.778 1.00 96.94 94 PHE A CA 1
ATOM 754 C C . PHE A 1 94 ? -2.816 9.324 6.299 1.00 96.94 94 PHE A C 1
ATOM 756 O O . PHE A 1 94 ? -2.435 9.595 7.441 1.00 96.94 94 PHE A O 1
ATOM 763 N N . PHE A 1 95 ? -2.094 8.634 5.426 1.00 97.75 95 PHE A N 1
ATOM 764 C CA . PHE A 1 95 ? -0.785 8.063 5.688 1.00 97.75 95 PHE A CA 1
ATOM 765 C C . PHE A 1 95 ? 0.250 8.565 4.687 1.00 97.75 95 PHE A C 1
ATOM 767 O O . PHE A 1 95 ? -0.019 8.680 3.493 1.00 97.75 95 PHE A O 1
ATOM 774 N N . GLU A 1 96 ? 1.454 8.806 5.188 1.00 98.31 96 GLU A N 1
ATOM 775 C CA . GLU A 1 96 ? 2.678 8.722 4.402 1.00 98.31 96 GLU A CA 1
ATOM 776 C C . GLU A 1 96 ? 3.112 7.265 4.337 1.00 98.31 96 GLU A C 1
ATOM 778 O O . GLU A 1 96 ? 3.111 6.573 5.357 1.00 98.31 96 GLU A O 1
ATOM 783 N N . GLU A 1 97 ? 3.517 6.812 3.160 1.00 97.81 97 GLU A N 1
ATOM 784 C CA . GLU A 1 97 ? 3.881 5.423 2.936 1.00 97.81 97 GLU A CA 1
ATOM 785 C C . GLU A 1 97 ? 5.266 5.307 2.310 1.00 97.81 97 GLU A C 1
ATOM 787 O O . GLU A 1 97 ? 5.648 6.100 1.443 1.00 97.81 97 GLU A O 1
ATOM 792 N N . LYS A 1 98 ? 6.026 4.309 2.763 1.00 98.31 98 LYS A N 1
ATOM 793 C CA . LYS A 1 98 ? 7.298 3.910 2.159 1.00 98.31 98 LYS A CA 1
ATOM 794 C C . LYS A 1 98 ? 7.396 2.400 2.153 1.00 98.31 98 LYS A C 1
ATOM 796 O O . LYS A 1 98 ? 7.115 1.772 3.170 1.00 98.31 98 LYS A O 1
ATOM 801 N N . GLY A 1 99 ? 7.864 1.828 1.056 1.00 97.69 99 GLY A N 1
ATOM 802 C CA . GLY A 1 99 ? 8.010 0.386 0.974 1.00 97.69 99 GLY A CA 1
ATOM 803 C C . GLY A 1 99 ? 8.936 -0.085 -0.129 1.00 97.69 99 GLY A C 1
ATOM 804 O O . GLY A 1 99 ? 9.612 0.699 -0.806 1.00 97.69 99 GLY A O 1
ATOM 805 N N . ILE A 1 100 ? 9.002 -1.405 -0.236 1.00 97.38 100 ILE A N 1
ATOM 806 C CA . ILE A 1 100 ? 9.875 -2.149 -1.134 1.00 97.38 100 ILE A CA 1
ATOM 807 C C . ILE A 1 100 ? 9.043 -3.245 -1.791 1.00 97.38 100 ILE A C 1
ATOM 809 O O . ILE A 1 100 ? 8.245 -3.914 -1.130 1.00 97.38 100 ILE A O 1
ATOM 813 N N . PHE A 1 101 ? 9.266 -3.440 -3.085 1.00 95.25 101 PHE A N 1
ATOM 814 C CA . PHE A 1 101 ? 8.843 -4.626 -3.807 1.00 95.25 101 PHE A CA 1
ATOM 815 C C . PHE A 1 101 ? 10.084 -5.411 -4.220 1.00 95.25 101 PHE A C 1
ATOM 817 O O . PHE A 1 101 ? 10.944 -4.888 -4.929 1.00 95.25 101 PHE A O 1
ATOM 824 N N . ALA A 1 102 ? 10.197 -6.648 -3.751 1.00 92.88 102 ALA A N 1
ATOM 825 C CA . ALA A 1 102 ? 11.306 -7.534 -4.077 1.00 92.88 102 ALA A CA 1
ATOM 826 C C . ALA A 1 102 ? 10.818 -8.983 -4.091 1.00 92.88 102 ALA A C 1
ATOM 828 O O . ALA A 1 102 ? 9.959 -9.359 -3.295 1.00 92.88 102 ALA A O 1
ATOM 829 N N . GLU A 1 103 ? 11.363 -9.789 -5.004 1.00 87.75 103 GLU A N 1
ATOM 830 C CA . GLU A 1 103 ? 11.049 -11.223 -5.117 1.00 87.75 103 GLU A CA 1
ATOM 831 C C . GLU A 1 103 ? 9.538 -11.518 -5.228 1.00 87.75 103 GLU A C 1
ATOM 833 O O . GLU A 1 103 ? 9.037 -12.516 -4.712 1.00 87.75 103 GLU A O 1
ATOM 838 N N . GLY A 1 104 ? 8.790 -10.641 -5.905 1.00 86.31 104 GLY A N 1
ATOM 839 C CA . GLY A 1 104 ? 7.345 -10.790 -6.087 1.00 86.31 104 GLY A CA 1
ATOM 840 C C . GLY A 1 104 ? 6.496 -10.352 -4.891 1.00 86.31 104 GLY A C 1
ATOM 841 O O . GLY A 1 104 ? 5.282 -10.548 -4.915 1.00 86.31 104 GLY A O 1
ATOM 842 N N . VAL A 1 105 ? 7.101 -9.766 -3.853 1.00 89.69 105 VAL A N 1
ATOM 843 C CA . VAL A 1 105 ? 6.432 -9.432 -2.593 1.00 89.69 105 VAL A CA 1
ATOM 844 C C . VAL A 1 105 ? 6.571 -7.948 -2.266 1.00 89.69 105 VAL A C 1
ATOM 846 O O . VAL A 1 105 ? 7.667 -7.392 -2.298 1.00 89.69 105 VAL A O 1
ATOM 849 N N . ALA A 1 106 ? 5.452 -7.318 -1.902 1.00 93.31 106 ALA A N 1
ATOM 850 C CA . ALA A 1 106 ? 5.421 -5.958 -1.375 1.00 93.31 106 ALA A CA 1
ATOM 851 C C . ALA A 1 106 ? 5.455 -5.957 0.161 1.00 93.31 106 ALA A C 1
ATOM 853 O O . ALA A 1 106 ? 4.766 -6.743 0.815 1.00 93.31 106 ALA A O 1
ATOM 854 N N . SER A 1 107 ? 6.220 -5.032 0.734 1.00 96.69 107 SER A N 1
ATOM 855 C CA . SER A 1 107 ? 6.141 -4.676 2.153 1.00 96.69 107 SER A CA 1
ATOM 856 C C . SER A 1 107 ? 6.373 -3.183 2.346 1.00 96.69 107 SER A C 1
ATOM 858 O O . SER A 1 107 ? 7.033 -2.540 1.525 1.00 96.69 107 SER A O 1
ATOM 860 N N . GLY A 1 108 ? 5.837 -2.620 3.425 1.00 97.50 108 GLY A N 1
ATOM 861 C CA . GLY A 1 108 ? 5.925 -1.185 3.657 1.00 97.50 108 GLY A CA 1
ATOM 862 C C . GLY A 1 108 ? 5.519 -0.744 5.053 1.00 97.50 108 GLY A C 1
ATOM 863 O O . GLY A 1 108 ? 4.992 -1.515 5.854 1.00 97.50 108 GLY A O 1
ATOM 864 N N . GLU A 1 109 ? 5.783 0.527 5.327 1.00 98.19 109 GLU A N 1
ATOM 865 C CA . GLU A 1 109 ? 5.403 1.249 6.535 1.00 98.19 109 GLU A CA 1
ATOM 866 C C . GLU A 1 109 ? 4.419 2.364 6.181 1.00 98.19 109 GLU A C 1
ATOM 868 O O . GLU A 1 109 ? 4.629 3.100 5.215 1.00 98.19 109 GLU A O 1
ATOM 873 N N . LEU A 1 110 ? 3.404 2.541 7.024 1.00 97.56 110 LEU A N 1
ATOM 874 C CA . LEU A 1 110 ? 2.471 3.658 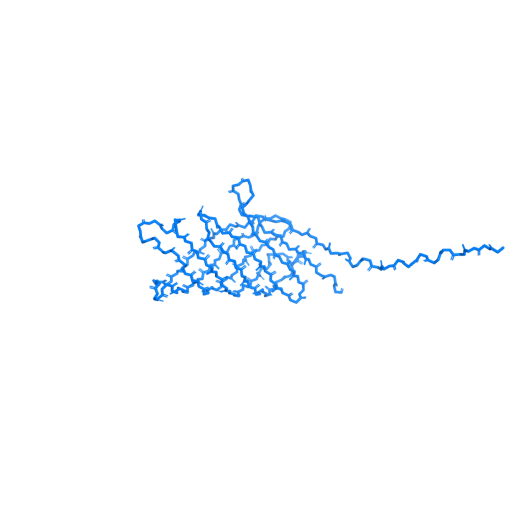6.994 1.00 97.56 110 LEU A CA 1
ATOM 875 C C . LEU A 1 110 ? 2.686 4.544 8.222 1.00 97.56 110 LEU A C 1
ATOM 877 O O . LEU A 1 110 ? 2.820 4.062 9.348 1.00 97.56 110 LEU A O 1
ATOM 881 N N . LYS A 1 111 ? 2.685 5.862 8.034 1.00 97.00 111 LYS A N 1
ATOM 882 C CA . LYS A 1 111 ? 2.827 6.839 9.119 1.00 97.00 111 LYS A CA 1
ATOM 883 C C . LYS A 1 111 ? 1.755 7.902 9.012 1.00 97.00 111 LYS A C 1
ATOM 885 O O . LYS A 1 111 ? 1.625 8.572 7.996 1.00 97.00 111 LYS A O 1
ATOM 890 N N . SER A 1 112 ? 1.007 8.088 10.089 1.00 94.12 112 SER A N 1
ATOM 891 C CA . SER A 1 112 ? 0.066 9.192 10.243 1.00 94.12 112 SER A CA 1
ATOM 892 C C . SER A 1 112 ? 0.291 9.895 11.579 1.00 94.12 112 SER A C 1
ATOM 894 O O . SER A 1 112 ? 1.042 9.443 12.452 1.00 94.12 112 SER A O 1
ATOM 896 N N . LYS A 1 113 ? -0.402 11.019 11.779 1.00 89.69 113 LYS A N 1
ATOM 897 C CA . LYS A 1 113 ? -0.404 11.695 13.083 1.00 89.69 113 LYS A CA 1
ATOM 898 C C . LYS A 1 113 ? -0.975 10.799 14.186 1.00 89.69 113 LYS A C 1
ATOM 900 O O . LYS A 1 113 ? -0.450 10.815 15.295 1.00 89.69 113 LYS A O 1
ATOM 905 N N . LEU A 1 114 ? -2.000 10.011 13.860 1.00 89.06 114 LEU A N 1
ATOM 906 C CA . LEU A 1 114 ? -2.826 9.269 14.817 1.00 89.06 114 LEU A CA 1
ATOM 907 C C . LEU A 1 114 ? -2.432 7.795 14.956 1.00 89.06 114 LEU A C 1
ATOM 909 O O . LEU A 1 114 ? -2.795 7.153 15.933 1.00 89.06 114 LEU A O 1
ATOM 913 N N . ALA A 1 115 ? -1.698 7.252 13.993 1.00 92.38 115 ALA A N 1
ATOM 914 C CA . ALA A 1 115 ? -1.338 5.846 13.964 1.00 92.38 115 ALA A CA 1
ATOM 915 C C . ALA A 1 115 ? -0.088 5.590 13.122 1.00 92.38 115 ALA A C 1
ATOM 917 O O . ALA A 1 115 ? 0.171 6.302 12.146 1.00 92.38 115 ALA A O 1
ATOM 918 N N . ASN A 1 116 ? 0.649 4.548 13.480 1.00 95.00 116 ASN A N 1
ATOM 919 C CA . ASN A 1 116 ? 1.650 3.945 12.608 1.00 95.00 116 ASN A CA 1
ATOM 920 C C . ASN A 1 116 ? 1.100 2.623 12.083 1.00 95.00 116 ASN A C 1
ATOM 922 O O . ASN A 1 116 ? 0.218 2.036 12.698 1.00 95.00 116 ASN A O 1
ATOM 926 N N . GLY A 1 117 ? 1.623 2.146 10.969 1.00 95.62 117 GLY A N 1
ATOM 927 C CA . GLY A 1 117 ? 1.284 0.833 10.468 1.00 95.62 117 GLY A CA 1
ATOM 928 C C . GLY A 1 117 ? 2.392 0.242 9.629 1.00 95.62 117 GLY A C 1
ATOM 929 O O . GLY A 1 117 ? 3.372 0.904 9.285 1.00 95.62 117 GLY A O 1
ATOM 930 N N . ASN A 1 118 ? 2.223 -1.022 9.298 1.00 97.38 118 ASN A N 1
ATOM 931 C CA . ASN A 1 118 ? 3.116 -1.750 8.420 1.00 97.38 118 ASN A CA 1
ATOM 932 C C . ASN A 1 118 ? 2.342 -2.860 7.723 1.00 97.38 118 ASN A C 1
ATOM 934 O O . ASN A 1 118 ? 1.340 -3.344 8.248 1.00 97.38 118 ASN A O 1
ATOM 938 N N . TYR A 1 119 ? 2.832 -3.290 6.568 1.00 96.62 119 TYR A N 1
ATOM 939 C CA . TYR A 1 119 ? 2.318 -4.477 5.907 1.00 96.62 119 TYR A CA 1
ATOM 940 C C . TYR A 1 119 ? 3.425 -5.341 5.326 1.00 96.62 119 TYR A C 1
ATOM 942 O O . TYR A 1 119 ? 4.482 -4.852 4.925 1.00 96.62 119 TYR A O 1
ATOM 950 N N . PHE A 1 120 ? 3.179 -6.645 5.317 1.00 95.06 120 PHE A N 1
ATOM 951 C CA . PHE A 1 120 ? 4.117 -7.660 4.850 1.00 95.06 120 PHE A CA 1
ATOM 952 C C . PHE A 1 120 ? 3.375 -8.953 4.508 1.00 95.06 120 PHE A C 1
ATOM 954 O O . PHE A 1 120 ? 2.237 -9.165 4.927 1.00 95.06 120 PHE A O 1
ATOM 961 N N . LEU A 1 121 ? 4.027 -9.829 3.745 1.00 92.19 121 LEU A N 1
ATOM 962 C CA . LEU A 1 121 ? 3.491 -11.148 3.432 1.00 92.19 121 LEU A CA 1
ATOM 963 C C . LEU A 1 121 ? 3.604 -12.083 4.643 1.00 92.19 121 LEU A C 1
ATOM 965 O O . LEU A 1 121 ? 4.698 -12.368 5.124 1.00 92.19 121 LEU A O 1
ATOM 969 N N . GLU A 1 122 ? 2.476 -12.627 5.079 1.00 91.25 122 GLU A N 1
ATOM 970 C CA . GLU A 1 122 ? 2.376 -13.647 6.116 1.00 91.25 122 GLU A CA 1
ATOM 971 C C . GLU A 1 122 ? 1.451 -14.763 5.615 1.00 91.25 122 GLU A C 1
ATOM 973 O O . GLU A 1 122 ? 0.316 -14.516 5.216 1.00 91.25 122 GLU A O 1
ATOM 978 N N . GLN A 1 123 ? 1.934 -16.011 5.594 1.00 87.75 123 GLN A N 1
ATOM 979 C CA . GLN A 1 123 ? 1.131 -17.189 5.209 1.00 87.75 123 GLN A CA 1
ATOM 980 C C . GLN A 1 123 ? 0.416 -17.065 3.842 1.00 87.75 123 GLN A C 1
ATOM 982 O O . GLN A 1 123 ? -0.673 -17.600 3.647 1.00 87.75 123 GLN A O 1
ATOM 987 N N . GLY A 1 124 ? 1.040 -16.379 2.878 1.00 88.06 124 GLY A N 1
ATOM 988 C CA . GLY A 1 124 ? 0.498 -16.204 1.525 1.00 88.06 124 GLY A CA 1
ATOM 989 C C . GLY A 1 124 ? -0.499 -15.051 1.373 1.00 88.06 124 GLY A C 1
ATOM 990 O O . GLY A 1 124 ? -1.062 -14.893 0.294 1.00 88.06 124 GLY A O 1
ATOM 991 N N . LYS A 1 125 ? -0.699 -14.239 2.415 1.00 91.50 125 LYS A N 1
ATOM 992 C CA . LYS A 1 125 ? -1.525 -13.027 2.386 1.00 91.50 125 LYS A CA 1
ATOM 993 C C . LYS A 1 125 ? -0.708 -11.815 2.795 1.00 91.50 125 LYS A C 1
ATOM 995 O O . LYS A 1 125 ? 0.184 -11.933 3.631 1.00 91.50 125 LYS A O 1
ATOM 1000 N N . ILE A 1 126 ? -1.007 -10.653 2.225 1.00 94.44 126 ILE A N 1
ATOM 1001 C CA . ILE A 1 126 ? -0.451 -9.409 2.753 1.00 94.44 126 ILE A CA 1
ATOM 1002 C C . ILE A 1 126 ? -1.288 -9.025 3.966 1.00 94.44 126 ILE A C 1
ATOM 1004 O O . ILE A 1 126 ? -2.506 -8.906 3.885 1.00 94.44 126 ILE A O 1
ATOM 1008 N N . ILE A 1 127 ? -0.617 -8.868 5.094 1.00 96.88 127 ILE A N 1
ATOM 1009 C CA . ILE A 1 127 ? -1.213 -8.454 6.352 1.00 96.88 127 ILE A CA 1
ATOM 1010 C C . ILE A 1 127 ? -0.860 -7.001 6.576 1.00 96.88 127 ILE A C 1
ATOM 1012 O O . ILE A 1 127 ? 0.314 -6.655 6.481 1.00 96.88 127 ILE A O 1
ATOM 1016 N N . ILE A 1 128 ? -1.849 -6.188 6.934 1.00 96.94 128 ILE A N 1
ATOM 1017 C CA . ILE A 1 128 ? -1.654 -4.827 7.421 1.00 96.94 128 ILE A CA 1
ATOM 1018 C C . ILE A 1 128 ? -1.919 -4.760 8.927 1.00 96.94 128 ILE A C 1
ATOM 1020 O O . ILE A 1 128 ? -2.926 -5.265 9.428 1.00 96.94 128 ILE A O 1
ATOM 1024 N N . THR A 1 129 ? -1.007 -4.106 9.640 1.00 96.31 129 THR A N 1
ATOM 1025 C CA . THR A 1 129 ? -1.128 -3.802 11.063 1.00 96.31 129 THR A CA 1
ATOM 1026 C C . THR A 1 129 ? -1.178 -2.293 11.257 1.00 96.31 129 THR A C 1
ATOM 1028 O O . THR A 1 129 ? -0.397 -1.572 10.637 1.00 96.31 129 THR A O 1
ATOM 1031 N N . ILE A 1 130 ? -2.066 -1.814 12.128 1.00 94.25 130 ILE A N 1
ATOM 1032 C CA . ILE A 1 130 ? -2.127 -0.417 12.569 1.00 94.25 130 ILE A CA 1
ATOM 1033 C C . ILE A 1 130 ? -1.993 -0.359 14.091 1.00 94.25 130 ILE A C 1
ATOM 1035 O O . ILE A 1 130 ? -2.750 -0.992 14.819 1.00 94.25 130 ILE A O 1
ATOM 1039 N N . GLU A 1 131 ? -1.058 0.456 14.563 1.00 93.38 131 GLU A N 1
ATOM 1040 C CA . GLU A 1 131 ? -0.889 0.844 15.958 1.00 93.38 131 GLU A CA 1
ATOM 1041 C C . GLU A 1 131 ? -1.485 2.240 16.162 1.00 93.38 131 GLU A C 1
ATOM 1043 O O . GLU A 1 131 ? -0.895 3.257 15.773 1.00 93.38 131 GLU A O 1
ATOM 1048 N N . LYS A 1 132 ? -2.678 2.301 16.759 1.00 85.69 132 LYS A N 1
ATOM 1049 C CA . LYS A 1 132 ? -3.366 3.563 17.046 1.00 85.69 132 LYS A CA 1
ATOM 1050 C C . LYS A 1 132 ? -2.781 4.195 18.307 1.00 85.69 132 LYS A C 1
ATOM 1052 O O . LYS A 1 132 ? -2.692 3.552 19.354 1.00 85.69 132 LYS A O 1
ATOM 1057 N N . LYS A 1 133 ? -2.410 5.471 18.212 1.00 81.88 133 LYS A N 1
ATOM 1058 C CA . LYS A 1 133 ? -2.031 6.291 19.366 1.00 81.88 133 LYS A CA 1
ATOM 1059 C C . LYS A 1 133 ? -3.317 6.713 20.068 1.00 81.88 133 LYS A C 1
ATOM 1061 O O . LYS A 1 133 ? -4.206 7.263 19.416 1.00 81.88 133 LYS A O 1
ATOM 1066 N N . ASN A 1 134 ? -3.429 6.451 21.367 1.00 66.50 134 ASN A N 1
ATOM 1067 C CA . ASN A 1 134 ? -4.546 6.991 22.133 1.00 66.50 134 ASN A CA 1
ATOM 1068 C C . ASN A 1 134 ? -4.389 8.508 22.224 1.00 66.50 134 ASN A C 1
ATOM 1070 O O . ASN A 1 134 ? -3.337 9.009 22.614 1.00 66.50 134 ASN A O 1
ATOM 1074 N N . SER A 1 135 ? -5.432 9.214 21.805 1.00 57.34 135 SER A N 1
ATOM 1075 C CA . SER A 1 135 ? -5.606 10.656 21.975 1.00 57.34 135 SER A CA 1
ATOM 1076 C C . SER A 1 135 ? -6.333 10.969 23.270 1.00 57.34 135 SER A C 1
ATOM 1078 O O . SER A 1 135 ? -7.321 10.243 23.533 1.00 57.34 135 SER A O 1
#

Secondary structure (DSSP, 8-state):
--------------PEEEEEEEEEEEEEEPPPBTTEEEEEEEEEEEESS-EEEEEEEEEEEEE--SS-GGG-EEEEEEEEEEEESS-SS---EEEEEEEEEETTEEEEEEE-SSEEEEEEEETTEEEEEEEEPP-

Sequence (135 aa):
MVLTLQILTKEDELTMVLKSDLNLLNWTETEPVHSIAQATAEYSIEGEFNGILHSNYTIFYSEYNKEDIHKSTSTFIGYSFFESSDNKLVDSMFFEEKGIFAEGVASGELKSKLANGNYFLEQGKIIITIEKKNS